Protein AF-A0AAE1Q517-F1 (afdb_monomer_lite)

Sequence (76 aa):
MQPSSSSSKKEKENCNNYHGIFLLSIASKIFARILLGHLLTLTEDVLPESQCGFRPSRGTIDIIFCTQQLQEKSLE

Structure (mmCIF, N/CA/C/O backbone):
data_AF-A0AAE1Q517-F1
#
_entry.id   AF-A0AAE1Q517-F1
#
loop_
_atom_site.group_PDB
_atom_site.id
_atom_site.type_symbol
_atom_site.label_atom_id
_atom_site.label_alt_id
_atom_site.label_comp_id
_atom_site.label_asym_id
_atom_site.label_entity_id
_atom_site.label_seq_id
_atom_site.pdbx_PDB_ins_code
_atom_site.Cartn_x
_atom_site.Cartn_y
_atom_site.Cartn_z
_atom_site.occupancy
_atom_site.B_iso_or_equiv
_atom_site.auth_seq_id
_atom_site.auth_comp_id
_atom_site.auth_asym_id
_atom_site.auth_atom_id
_atom_site.pdbx_PDB_model_num
ATOM 1 N N . MET A 1 1 ? 1.621 -0.947 44.788 1.00 44.50 1 MET A N 1
ATOM 2 C CA . MET A 1 1 ? 1.901 -0.404 43.443 1.00 44.50 1 MET A CA 1
ATOM 3 C C . MET A 1 1 ? 3.382 -0.032 43.403 1.00 44.50 1 MET A C 1
ATOM 5 O O . MET A 1 1 ? 3.756 0.977 43.980 1.00 44.50 1 MET A O 1
ATOM 9 N N . GLN A 1 2 ? 4.242 -0.910 42.883 1.00 40.34 2 GLN A N 1
ATOM 10 C CA . GLN A 1 2 ? 5.678 -0.627 42.725 1.00 40.34 2 GLN A CA 1
ATOM 11 C C . GLN A 1 2 ? 5.864 0.287 41.501 1.00 40.34 2 GLN A C 1
ATOM 13 O O . GLN A 1 2 ? 5.227 0.019 40.480 1.00 40.34 2 GLN A O 1
ATOM 18 N N . PRO A 1 3 ? 6.695 1.341 41.558 1.00 47.16 3 PRO A N 1
ATOM 19 C CA . PRO A 1 3 ? 7.010 2.127 40.375 1.00 47.16 3 PRO A CA 1
ATOM 20 C C . PRO A 1 3 ? 7.906 1.288 39.457 1.00 47.16 3 PRO A C 1
ATOM 22 O O . PRO A 1 3 ? 9.027 0.933 39.820 1.00 47.16 3 PRO A O 1
ATOM 25 N N . SER A 1 4 ? 7.404 0.942 38.271 1.00 47.78 4 SER A N 1
ATOM 26 C CA . SER A 1 4 ? 8.193 0.285 37.231 1.00 47.78 4 SER A CA 1
ATOM 27 C C . SER A 1 4 ? 9.286 1.243 36.768 1.00 47.78 4 SER A C 1
ATOM 29 O O . SER A 1 4 ? 9.027 2.225 36.069 1.00 47.78 4 SER A O 1
ATOM 31 N N . SER A 1 5 ? 10.505 0.961 37.212 1.00 48.00 5 SER A N 1
ATOM 32 C CA . SER A 1 5 ? 11.722 1.642 36.811 1.00 48.00 5 SER A CA 1
ATOM 33 C C . SER A 1 5 ? 11.878 1.610 35.289 1.00 48.00 5 SER A C 1
ATOM 35 O O . SER A 1 5 ? 11.718 0.585 34.627 1.00 48.00 5 SER A O 1
ATOM 37 N N . SER A 1 6 ? 12.181 2.781 34.739 1.00 51.84 6 SER A N 1
ATOM 38 C CA . SER A 1 6 ? 12.481 3.034 33.335 1.00 51.84 6 SER A CA 1
ATOM 39 C C . SER A 1 6 ? 13.573 2.090 32.817 1.00 51.84 6 SER A C 1
ATOM 41 O O . SER A 1 6 ? 14.761 2.302 33.068 1.00 51.84 6 SER A O 1
ATOM 43 N N . SER A 1 7 ? 13.182 1.062 32.065 1.00 43.44 7 SER A N 1
ATOM 44 C CA . SER A 1 7 ? 14.102 0.122 31.414 1.00 43.44 7 SER A CA 1
ATOM 45 C C . SER A 1 7 ? 14.465 0.588 29.997 1.00 43.44 7 SER A C 1
ATOM 47 O O . SER A 1 7 ? 14.450 -0.174 29.039 1.00 43.44 7 SER A O 1
ATOM 49 N N . SER A 1 8 ? 14.834 1.858 29.832 1.00 47.38 8 SER A N 1
ATOM 50 C CA . SER A 1 8 ? 15.265 2.440 28.547 1.00 47.38 8 SER A CA 1
ATOM 51 C C . SER A 1 8 ? 16.721 2.094 28.174 1.00 47.38 8 SER A C 1
ATOM 53 O O . SER A 1 8 ? 17.357 2.789 27.380 1.00 47.38 8 SER A O 1
ATOM 55 N N . LYS A 1 9 ? 17.279 1.017 28.751 1.00 48.38 9 LYS A N 1
ATOM 56 C CA . LYS A 1 9 ? 18.654 0.539 28.499 1.00 48.38 9 LYS A CA 1
ATOM 57 C C . LYS A 1 9 ? 18.761 -0.894 27.966 1.00 48.38 9 LYS A C 1
ATOM 59 O O . LYS A 1 9 ? 19.869 -1.290 27.631 1.00 48.38 9 LYS A O 1
ATOM 64 N N . LYS A 1 10 ? 17.663 -1.655 27.839 1.00 49.44 10 LYS A N 1
ATOM 65 C CA . LYS A 1 10 ? 17.712 -3.076 27.422 1.00 49.4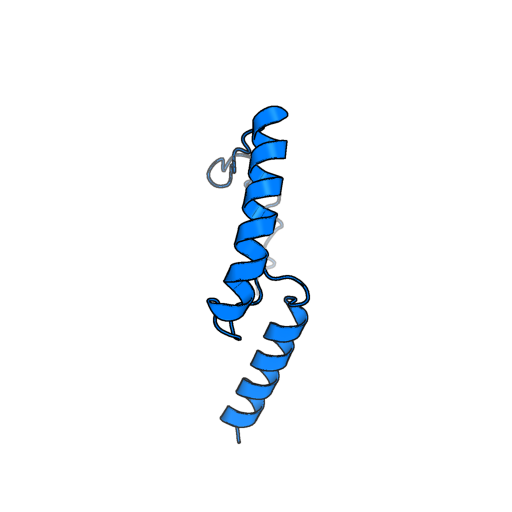4 10 LYS A CA 1
ATOM 66 C C . LYS A 1 10 ? 17.148 -3.403 26.033 1.00 49.44 10 LYS A C 1
ATOM 68 O O . LYS A 1 10 ? 17.305 -4.529 25.586 1.00 49.44 10 LYS A O 1
ATOM 73 N N . GLU A 1 11 ? 16.538 -2.455 25.323 1.00 58.03 11 GLU A N 1
ATOM 74 C CA . GLU A 1 11 ? 15.929 -2.739 24.007 1.00 58.03 11 GLU A CA 1
ATOM 75 C C . GLU A 1 11 ? 16.883 -2.600 22.814 1.00 58.03 11 GLU A C 1
ATOM 77 O O . GLU A 1 11 ? 16.587 -3.107 21.737 1.00 58.03 11 GLU A O 1
ATOM 82 N N . LYS A 1 12 ? 18.046 -1.960 22.983 1.00 57.78 12 LYS A N 1
ATOM 83 C CA . LYS A 1 12 ? 18.964 -1.683 21.862 1.00 57.78 12 LYS A CA 1
ATOM 84 C C . LYS A 1 12 ? 19.713 -2.913 21.329 1.00 57.78 12 LYS A C 1
ATOM 86 O O . LYS A 1 12 ? 20.258 -2.835 20.237 1.00 57.78 12 LYS A O 1
ATOM 91 N N . GLU A 1 13 ? 19.733 -4.025 22.065 1.00 61.38 13 GLU A N 1
ATOM 92 C CA . GLU A 1 13 ? 20.335 -5.296 21.619 1.00 61.38 13 GLU A CA 1
ATOM 93 C C . GLU A 1 13 ? 19.315 -6.264 20.999 1.00 61.38 13 GLU A C 1
ATOM 95 O O . GLU A 1 13 ? 19.693 -7.285 20.424 1.00 61.38 13 GLU A O 1
ATOM 100 N N . ASN A 1 14 ? 18.015 -5.957 21.073 1.00 64.00 14 ASN A N 1
ATOM 101 C CA . ASN A 1 14 ? 16.976 -6.825 20.533 1.00 64.00 14 ASN A CA 1
ATOM 102 C C . ASN A 1 14 ? 16.819 -6.581 19.021 1.00 64.00 14 ASN A C 1
ATOM 104 O O . ASN A 1 14 ? 15.961 -5.821 18.576 1.00 64.00 14 ASN A O 1
ATOM 108 N N . CYS A 1 15 ? 17.655 -7.239 18.215 1.00 69.00 15 CYS A N 1
ATOM 109 C CA . CYS A 1 15 ? 17.638 -7.144 16.747 1.00 69.00 15 CYS A CA 1
ATOM 110 C C . CYS A 1 15 ? 16.389 -7.773 16.091 1.00 69.00 15 CYS A C 1
ATOM 112 O O . CYS A 1 15 ? 16.265 -7.759 14.869 1.00 69.00 15 CYS A O 1
ATOM 114 N N . ASN A 1 16 ? 15.442 -8.294 16.879 1.00 74.06 1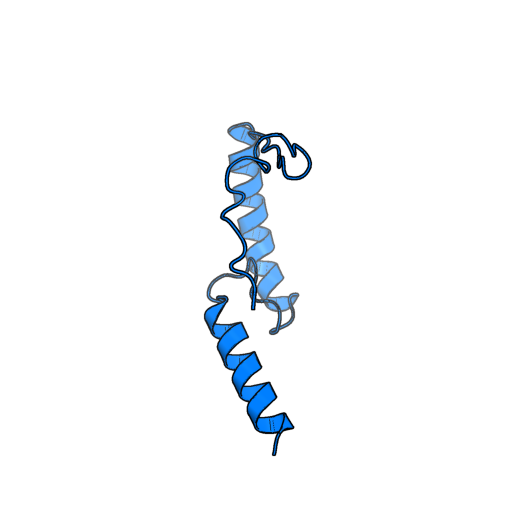6 ASN A N 1
ATOM 115 C CA . ASN A 1 16 ? 14.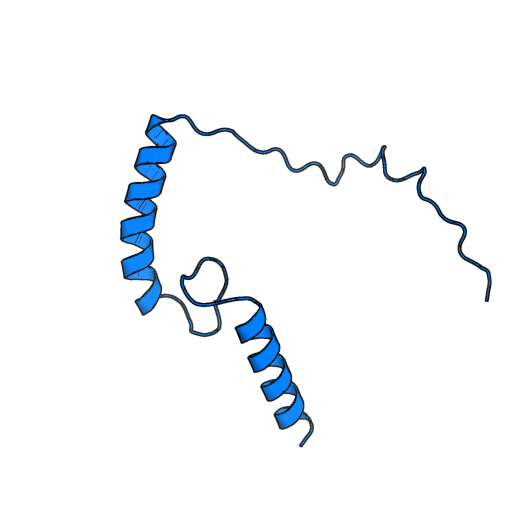216 -8.928 16.387 1.00 74.06 16 ASN A CA 1
ATOM 116 C C . ASN A 1 16 ? 13.211 -7.950 15.743 1.00 74.06 16 ASN A C 1
ATOM 118 O O . ASN A 1 16 ? 12.227 -8.401 15.169 1.00 74.06 16 ASN A O 1
ATOM 122 N N . ASN A 1 17 ? 13.445 -6.632 15.811 1.00 79.00 17 ASN A N 1
ATOM 123 C CA . ASN A 1 17 ? 12.615 -5.612 15.151 1.00 79.00 17 ASN A CA 1
ATOM 124 C C . ASN A 1 17 ? 13.331 -4.918 13.971 1.00 79.00 17 ASN A C 1
ATOM 126 O O . ASN A 1 17 ? 12.992 -3.796 13.594 1.00 79.00 17 ASN A O 1
ATOM 130 N N . TYR A 1 18 ? 14.370 -5.540 13.404 1.00 86.94 18 TYR A N 1
ATOM 131 C CA . TYR A 1 18 ? 15.028 -4.992 12.221 1.00 86.94 18 TYR A CA 1
ATOM 132 C C . TYR A 1 18 ? 14.167 -5.214 10.969 1.00 86.94 18 TYR A C 1
ATOM 134 O O . TYR A 1 18 ? 13.956 -6.349 10.546 1.00 86.94 18 TYR A O 1
ATOM 142 N N . HIS A 1 19 ? 13.710 -4.125 10.346 1.00 84.88 19 HIS A N 1
ATOM 143 C CA . HIS A 1 19 ? 13.001 -4.165 9.068 1.00 84.88 19 HIS A CA 1
ATOM 144 C C . HIS A 1 19 ? 13.893 -3.587 7.965 1.00 84.88 19 HIS A C 1
ATOM 146 O O . HIS A 1 19 ? 13.994 -2.372 7.787 1.00 84.88 19 HIS A O 1
ATOM 152 N N . GLY A 1 20 ? 14.594 -4.473 7.254 1.00 89.56 20 GLY A N 1
ATOM 153 C CA . GLY A 1 20 ? 15.455 -4.089 6.139 1.00 89.56 20 GLY A CA 1
ATOM 154 C C . GLY A 1 20 ? 14.636 -3.511 4.985 1.00 89.56 20 GLY A C 1
ATOM 155 O O . GLY A 1 20 ? 13.682 -4.132 4.522 1.00 89.56 20 GLY A O 1
ATOM 156 N N . ILE A 1 21 ? 15.020 -2.330 4.503 1.00 91.81 21 ILE A N 1
ATOM 157 C CA . ILE A 1 21 ? 14.394 -1.696 3.340 1.00 91.81 21 ILE A CA 1
ATOM 158 C C . ILE A 1 21 ? 15.309 -1.891 2.134 1.00 91.81 21 ILE A C 1
ATOM 160 O O . ILE A 1 21 ? 16.480 -1.512 2.163 1.00 91.81 21 ILE A O 1
ATOM 164 N N . PHE A 1 22 ? 14.763 -2.447 1.055 1.00 91.88 22 PHE A N 1
ATOM 165 C CA . PHE A 1 22 ? 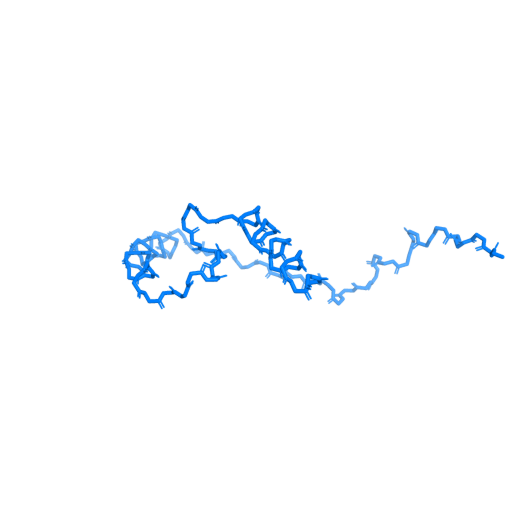15.478 -2.590 -0.210 1.00 91.88 22 PHE A CA 1
ATOM 166 C C . PHE A 1 22 ? 15.292 -1.346 -1.077 1.00 91.88 22 PHE A C 1
ATOM 168 O O . PHE A 1 22 ? 14.173 -0.870 -1.285 1.00 91.88 22 PHE A O 1
ATOM 175 N N . LEU A 1 23 ? 16.392 -0.827 -1.62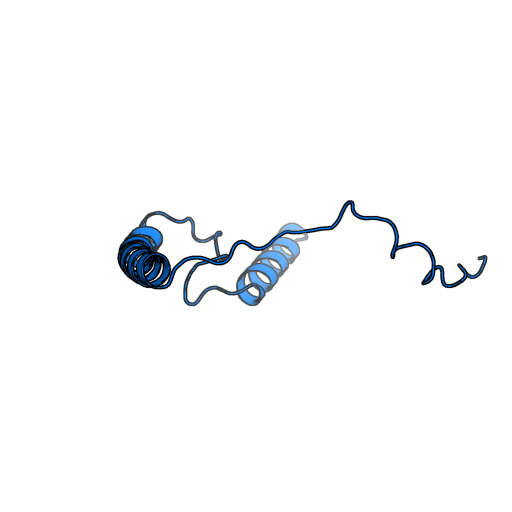3 1.00 93.94 23 LEU A N 1
ATOM 176 C CA . LEU A 1 23 ? 16.341 0.290 -2.557 1.00 93.94 23 LEU A CA 1
ATOM 177 C C . LEU A 1 23 ? 16.134 -0.223 -3.982 1.00 93.94 23 LEU A C 1
ATOM 179 O O . LEU A 1 23 ? 16.959 -0.948 -4.531 1.00 93.94 23 LEU A O 1
ATOM 183 N N . LEU A 1 24 ? 15.037 0.205 -4.598 1.00 94.50 24 LEU A N 1
ATOM 184 C CA . LEU A 1 24 ? 14.731 -0.138 -5.980 1.00 94.50 24 LEU A CA 1
ATOM 185 C C . LEU A 1 24 ? 15.510 0.755 -6.967 1.00 94.50 24 LEU A C 1
ATOM 187 O O . LEU A 1 24 ? 15.690 1.954 -6.717 1.00 94.50 24 LEU A O 1
ATOM 191 N N . SER A 1 25 ? 15.924 0.189 -8.108 1.00 97.06 25 SER A N 1
ATOM 192 C CA . SER A 1 25 ? 16.557 0.949 -9.197 1.00 97.06 25 SER A CA 1
ATOM 193 C C . SER A 1 25 ? 15.617 2.031 -9.751 1.00 97.06 25 SER A C 1
ATOM 195 O O . SER A 1 25 ? 14.394 1.929 -9.629 1.00 97.06 25 SER A O 1
ATOM 197 N N . ILE A 1 26 ? 16.168 3.067 -10.393 1.00 97.56 26 ILE A N 1
ATOM 198 C CA . ILE A 1 26 ? 15.365 4.160 -10.973 1.00 97.56 26 ILE A CA 1
ATOM 199 C C . ILE A 1 26 ? 14.375 3.621 -12.016 1.00 97.56 26 ILE A C 1
ATOM 201 O O . ILE A 1 26 ? 13.189 3.937 -11.947 1.00 97.56 26 ILE A O 1
ATOM 205 N N . ALA A 1 27 ? 14.837 2.764 -12.932 1.00 98.00 27 ALA A N 1
ATOM 206 C CA . ALA A 1 27 ? 13.990 2.165 -13.964 1.00 98.00 27 ALA A CA 1
ATOM 207 C C . ALA A 1 27 ? 12.823 1.374 -13.349 1.00 98.00 27 ALA A C 1
ATOM 209 O O . ALA A 1 27 ? 11.667 1.547 -13.732 1.00 98.00 27 ALA A O 1
ATOM 210 N N . SER A 1 28 ? 13.108 0.573 -12.322 1.00 97.56 28 SER A N 1
ATOM 211 C CA . SER A 1 28 ? 12.093 -0.203 -11.609 1.00 97.56 28 SER A CA 1
ATOM 212 C C . SER A 1 28 ? 11.095 0.682 -10.852 1.00 97.56 28 SER A C 1
ATOM 214 O O . SER A 1 28 ? 9.915 0.353 -10.805 1.00 97.56 28 SER A O 1
ATOM 216 N N . LYS A 1 29 ? 11.522 1.825 -10.292 1.00 97.06 29 LYS A N 1
ATOM 217 C CA . LYS A 1 29 ? 10.607 2.792 -9.654 1.00 97.06 29 LYS A CA 1
ATOM 218 C C . LYS A 1 29 ? 9.641 3.400 -10.664 1.00 97.06 29 LYS A C 1
ATOM 220 O O . LYS A 1 29 ? 8.460 3.535 -10.362 1.00 97.06 29 LYS A O 1
ATOM 225 N N . ILE A 1 30 ? 10.129 3.756 -11.853 1.00 97.94 30 ILE A N 1
ATOM 226 C CA . ILE A 1 30 ? 9.283 4.283 -12.934 1.00 97.94 30 ILE A CA 1
ATOM 227 C C . ILE A 1 30 ? 8.244 3.232 -13.327 1.00 97.94 30 ILE A C 1
ATOM 229 O O . ILE A 1 30 ? 7.051 3.529 -13.347 1.00 97.94 30 ILE A O 1
ATOM 233 N N . PHE A 1 31 ? 8.682 1.991 -13.546 1.00 97.12 31 PHE A N 1
ATOM 234 C CA . PHE A 1 31 ? 7.787 0.886 -13.875 1.00 97.12 31 PHE A CA 1
ATOM 235 C C . PHE A 1 31 ? 6.729 0.643 -12.787 1.00 97.12 31 PHE A C 1
ATOM 237 O O . PHE A 1 31 ? 5.540 0.571 -13.090 1.00 97.12 31 PHE A O 1
ATOM 244 N N . ALA A 1 32 ? 7.135 0.608 -11.515 1.00 96.69 32 ALA A N 1
ATOM 245 C CA . ALA A 1 32 ? 6.219 0.433 -10.390 1.00 96.69 32 ALA A CA 1
ATOM 246 C C . ALA A 1 32 ? 5.159 1.546 -10.314 1.00 96.69 32 ALA A C 1
ATOM 248 O O . ALA A 1 32 ? 4.007 1.268 -9.998 1.00 96.69 32 ALA A O 1
ATOM 249 N N . ARG A 1 33 ? 5.515 2.797 -10.642 1.00 96.44 33 ARG A N 1
ATOM 250 C CA . ARG A 1 33 ? 4.554 3.913 -10.677 1.00 96.44 33 ARG A CA 1
ATOM 251 C C . ARG A 1 33 ? 3.532 3.779 -11.803 1.00 96.44 33 ARG A C 1
ATOM 253 O O . ARG A 1 33 ? 2.367 4.088 -11.580 1.00 96.44 33 ARG A O 1
ATOM 260 N N . ILE A 1 34 ? 3.953 3.321 -12.983 1.00 97.00 34 ILE A N 1
ATOM 261 C CA . ILE A 1 34 ? 3.038 3.057 -14.106 1.00 97.00 34 ILE A CA 1
ATOM 262 C C . ILE A 1 34 ? 2.063 1.940 -13.719 1.00 97.00 34 ILE A C 1
ATOM 264 O O . ILE A 1 34 ? 0.852 2.101 -13.852 1.00 97.00 34 ILE A O 1
ATOM 268 N N . LEU A 1 35 ? 2.589 0.844 -13.164 1.00 96.44 35 LEU A N 1
ATOM 269 C CA . LEU A 1 35 ? 1.780 -0.283 -12.707 1.00 96.44 35 LEU A CA 1
ATOM 270 C C . LEU A 1 35 ? 0.780 0.131 -11.621 1.00 96.44 35 LEU A C 1
ATOM 272 O O . LEU A 1 35 ? -0.385 -0.249 -11.686 1.00 96.44 35 LEU A O 1
ATOM 276 N N . LEU A 1 36 ? 1.218 0.945 -10.656 1.00 94.94 36 LEU A N 1
ATOM 277 C CA . LEU A 1 36 ? 0.346 1.482 -9.617 1.00 94.94 36 LEU A CA 1
ATOM 278 C C . LEU A 1 36 ? -0.803 2.302 -10.214 1.00 94.94 36 LEU A C 1
ATOM 280 O O . LEU A 1 36 ? -1.934 2.145 -9.775 1.00 94.94 36 LEU A O 1
ATOM 284 N N . GLY A 1 37 ? -0.540 3.133 -11.228 1.00 93.56 37 GLY A N 1
ATOM 285 C CA . GLY A 1 37 ? -1.582 3.912 -11.902 1.00 93.56 37 GLY A CA 1
ATOM 286 C C . GLY A 1 37 ? -2.689 3.036 -12.494 1.00 93.56 37 GLY A C 1
ATOM 287 O O . GLY A 1 37 ? -3.863 3.343 -12.320 1.00 93.56 37 GLY A O 1
ATOM 288 N N . HIS A 1 38 ? -2.326 1.916 -13.123 1.00 94.00 38 HIS A N 1
ATOM 289 C CA . HIS A 1 38 ? -3.299 0.957 -13.660 1.00 94.00 38 HIS A CA 1
ATOM 290 C C . HIS A 1 38 ? -4.018 0.167 -12.563 1.00 94.00 38 HIS A C 1
ATOM 292 O O . HIS A 1 38 ? -5.202 -0.135 -12.681 1.00 94.00 38 HIS A O 1
ATOM 298 N N . LEU A 1 39 ? -3.312 -0.192 -11.489 1.00 93.38 39 LEU A N 1
ATOM 299 C CA . LEU A 1 39 ? -3.920 -0.934 -10.393 1.00 93.38 39 LEU A CA 1
ATOM 300 C C . LEU A 1 39 ? -4.945 -0.072 -9.651 1.00 93.38 39 LEU A C 1
ATOM 302 O O . LEU A 1 39 ? -6.035 -0.553 -9.365 1.00 93.38 39 LEU A O 1
ATOM 306 N N . LEU A 1 40 ? -4.635 1.206 -9.413 1.00 92.00 40 LEU A N 1
ATOM 307 C CA . LEU A 1 40 ? -5.524 2.124 -8.700 1.00 92.00 40 LEU A CA 1
ATOM 308 C C . LEU A 1 40 ? -6.890 2.277 -9.379 1.00 92.00 40 LEU A C 1
ATOM 310 O O . LEU A 1 40 ? -7.908 2.312 -8.691 1.00 92.00 40 LEU A O 1
ATOM 314 N N . THR A 1 41 ? -6.934 2.304 -10.714 1.00 90.12 41 THR A N 1
ATOM 315 C CA . THR A 1 41 ? -8.205 2.391 -11.450 1.00 90.12 41 THR A CA 1
ATOM 316 C C . THR A 1 41 ? -9.054 1.1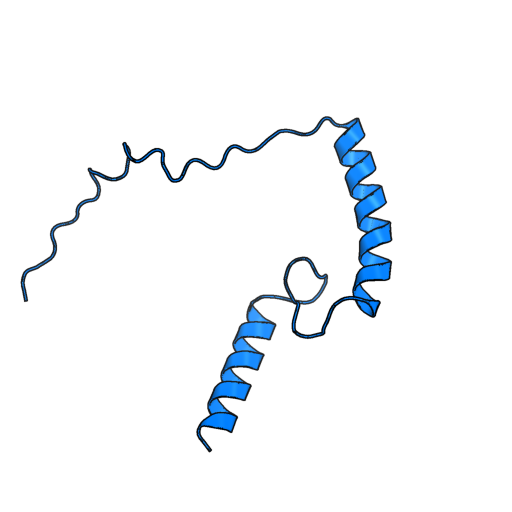32 -11.312 1.00 90.12 41 THR A C 1
ATOM 318 O O . THR A 1 41 ? -10.270 1.221 -11.366 1.00 90.12 41 THR A O 1
ATOM 321 N N . LEU A 1 42 ? -8.431 -0.035 -11.125 1.00 90.56 42 LEU A N 1
ATOM 322 C CA . LEU A 1 42 ? -9.141 -1.304 -10.940 1.00 90.56 42 LEU A CA 1
ATOM 323 C C . LEU A 1 42 ? -9.550 -1.522 -9.480 1.00 90.56 42 LEU A C 1
ATOM 325 O O . LEU A 1 42 ? -10.568 -2.144 -9.196 1.00 90.56 42 LEU A O 1
ATOM 329 N N . THR A 1 43 ? -8.751 -1.030 -8.534 1.00 90.88 43 THR A N 1
ATOM 330 C CA . THR A 1 43 ? -8.986 -1.274 -7.108 1.00 90.88 43 THR A CA 1
ATOM 331 C C . THR A 1 43 ? -10.237 -0.600 -6.569 1.00 90.88 43 THR A C 1
ATOM 333 O O . THR A 1 43 ? -10.771 -1.078 -5.574 1.00 90.88 43 THR A O 1
ATOM 336 N N . GLU A 1 44 ? -10.720 0.475 -7.197 1.00 85.75 44 GLU A N 1
ATOM 337 C CA . GLU A 1 44 ? -11.970 1.113 -6.769 1.00 85.75 44 GLU A CA 1
ATOM 338 C C . GLU A 1 44 ? -13.166 0.159 -6.893 1.00 85.75 44 GLU A C 1
ATOM 340 O O . GLU A 1 44 ? -13.977 0.112 -5.972 1.00 85.75 44 GLU A O 1
ATOM 345 N N . ASP A 1 45 ? -13.205 -0.652 -7.956 1.00 88.31 45 ASP A N 1
ATOM 346 C CA . ASP A 1 45 ? -14.295 -1.600 -8.228 1.00 88.31 45 ASP A CA 1
ATOM 347 C C . ASP A 1 45 ? -14.121 -2.945 -7.505 1.00 88.31 45 ASP A C 1
ATOM 349 O O . ASP A 1 45 ? -15.087 -3.674 -7.282 1.00 88.31 45 ASP A O 1
ATOM 353 N N . VAL A 1 46 ? -12.879 -3.309 -7.165 1.00 92.19 46 VAL A N 1
ATOM 354 C CA . VAL A 1 46 ? -12.544 -4.632 -6.609 1.00 92.19 46 VAL A CA 1
ATOM 355 C C . VAL A 1 46 ? -12.450 -4.622 -5.082 1.00 92.19 46 VAL A C 1
ATOM 357 O O . VAL A 1 46 ? -12.748 -5.634 -4.444 1.00 92.19 46 VAL A O 1
ATOM 360 N N . LEU A 1 47 ? -11.998 -3.522 -4.472 1.00 91.06 47 LEU A N 1
ATOM 361 C CA . LEU A 1 47 ? -11.782 -3.474 -3.026 1.00 91.06 47 LEU A CA 1
ATOM 362 C C . LEU A 1 47 ? -13.098 -3.258 -2.263 1.00 91.06 47 LEU A C 1
ATOM 364 O O . LEU A 1 47 ? -13.903 -2.414 -2.654 1.00 91.06 47 LEU A O 1
ATOM 368 N N . PRO A 1 48 ? -13.296 -3.949 -1.126 1.00 89.94 48 PRO A N 1
ATOM 369 C CA . PRO A 1 48 ? -14.444 -3.697 -0.266 1.00 89.94 48 PRO A CA 1
ATOM 370 C C . PRO A 1 48 ? -14.351 -2.305 0.374 1.00 89.94 48 PRO A C 1
ATOM 372 O O . PRO A 1 48 ? -13.262 -1.839 0.700 1.00 89.94 48 PRO A O 1
ATOM 375 N N . GLU A 1 49 ? -15.498 -1.679 0.649 1.00 88.12 49 GLU A N 1
ATOM 376 C CA . GLU A 1 49 ? -15.581 -0.359 1.306 1.00 88.12 49 GLU A CA 1
ATOM 377 C C . GLU A 1 49 ? -14.849 -0.298 2.657 1.00 88.12 49 GLU A C 1
ATOM 379 O O . GLU A 1 49 ? -14.308 0.740 3.031 1.00 88.12 49 GLU A O 1
ATOM 384 N N . SER A 1 50 ? -14.775 -1.418 3.383 1.00 87.69 50 SER A N 1
ATOM 385 C CA . SER A 1 50 ? -14.046 -1.506 4.653 1.00 87.69 50 SER A CA 1
ATOM 386 C C . SER A 1 50 ? -12.524 -1.375 4.502 1.00 87.69 50 SER A C 1
ATOM 388 O O . SER A 1 50 ? -11.824 -1.169 5.493 1.00 87.69 50 SER A O 1
ATOM 390 N N . GLN A 1 51 ? -11.986 -1.528 3.289 1.00 89.38 51 GLN A N 1
ATOM 391 C CA . GLN A 1 51 ? -10.559 -1.414 3.012 1.00 89.38 51 GLN A CA 1
ATOM 392 C C . GLN A 1 51 ? -10.180 0.047 2.747 1.00 89.38 51 GLN A C 1
ATOM 394 O O . GLN A 1 51 ? -10.347 0.561 1.643 1.00 89.38 51 GLN A O 1
ATOM 399 N N . CYS A 1 52 ? -9.588 0.708 3.742 1.00 87.81 52 CYS A N 1
ATOM 400 C CA . CYS A 1 52 ? -9.106 2.087 3.580 1.00 87.81 52 CYS A CA 1
ATOM 401 C C . CYS A 1 52 ? -7.593 2.188 3.347 1.00 87.81 52 CYS A C 1
ATOM 403 O O . CYS A 1 52 ? -7.114 3.173 2.794 1.00 87.81 52 CYS A O 1
ATOM 405 N N . GLY A 1 53 ? -6.818 1.173 3.742 1.00 88.38 53 GLY A N 1
ATOM 406 C CA . GLY A 1 53 ? -5.369 1.168 3.540 1.00 88.38 53 GLY A CA 1
ATOM 407 C C . GLY A 1 53 ? -4.997 1.098 2.057 1.00 88.38 53 GLY A C 1
ATOM 408 O O . GLY A 1 53 ? -5.566 0.298 1.316 1.00 88.38 53 GLY A O 1
ATOM 409 N N . PHE A 1 54 ? -4.006 1.898 1.647 1.00 84.56 54 PHE A N 1
ATOM 410 C CA . PHE A 1 54 ? -3.495 1.975 0.267 1.00 84.56 54 PHE A CA 1
ATOM 411 C C . PHE A 1 54 ? -4.519 2.439 -0.785 1.00 84.56 54 PHE A C 1
ATOM 413 O O . PHE A 1 54 ? -4.265 2.297 -1.980 1.00 84.56 54 PHE A O 1
ATOM 420 N N . ARG A 1 55 ? -5.645 3.027 -0.357 1.00 89.06 55 ARG A N 1
ATOM 421 C CA . ARG A 1 55 ? -6.700 3.540 -1.236 1.00 89.06 55 ARG A CA 1
ATOM 422 C C . ARG A 1 55 ? -6.702 5.073 -1.203 1.00 89.06 55 ARG A C 1
ATOM 424 O O . ARG A 1 55 ? -6.604 5.655 -0.120 1.00 89.06 55 ARG A O 1
ATOM 431 N N . PRO A 1 56 ? -6.775 5.758 -2.355 1.00 87.94 56 PRO A N 1
ATOM 432 C CA . PRO A 1 56 ? -6.874 7.211 -2.369 1.00 87.94 56 PRO A CA 1
ATOM 433 C C . PRO A 1 56 ? -8.163 7.657 -1.665 1.00 87.94 56 PRO A C 1
ATOM 435 O O . PRO A 1 56 ? -9.184 6.974 -1.717 1.00 87.94 56 PRO A O 1
ATOM 438 N N . SER A 1 57 ? -8.106 8.809 -0.998 1.00 88.38 57 SER A N 1
ATOM 439 C CA . SER A 1 57 ? -9.259 9.444 -0.337 1.00 88.38 57 SER A CA 1
ATOM 440 C C . SER A 1 57 ? -9.901 8.661 0.818 1.00 88.38 57 SER A C 1
ATOM 442 O O . SER A 1 57 ? -10.949 9.078 1.300 1.00 88.38 57 SER A O 1
ATOM 444 N N . ARG A 1 58 ? -9.293 7.563 1.285 1.00 89.31 58 ARG A N 1
ATOM 445 C CA . ARG A 1 58 ? -9.725 6.824 2.479 1.00 89.31 58 ARG A CA 1
ATOM 446 C C . ARG A 1 58 ? -8.598 6.819 3.504 1.00 89.31 58 ARG A C 1
ATOM 448 O O . ARG A 1 58 ? -7.470 6.445 3.192 1.00 89.31 58 ARG A O 1
ATOM 455 N N . GLY A 1 59 ? -8.889 7.263 4.720 1.00 90.12 59 GLY A N 1
ATOM 456 C CA . GLY A 1 59 ? -7.904 7.410 5.785 1.00 90.12 59 GLY A CA 1
ATOM 457 C C . GLY A 1 59 ? -8.222 6.582 7.024 1.00 90.12 59 GLY A C 1
ATOM 458 O O . GLY A 1 59 ? -9.326 6.078 7.213 1.00 90.12 59 GLY A O 1
ATOM 459 N N . THR A 1 60 ? -7.250 6.497 7.933 1.00 91.62 60 THR A N 1
ATOM 460 C CA . THR A 1 60 ? -7.442 5.872 9.253 1.00 91.62 60 THR A CA 1
ATOM 461 C C . THR A 1 60 ? -8.563 6.546 10.049 1.00 91.62 60 THR A C 1
ATOM 463 O O . THR A 1 60 ? -9.266 5.881 10.802 1.00 91.62 60 THR A O 1
ATOM 466 N N . ILE A 1 61 ? -8.753 7.857 9.858 1.00 92.69 61 ILE A N 1
ATOM 467 C CA . ILE A 1 61 ? -9.811 8.637 10.513 1.00 92.69 61 ILE A CA 1
ATOM 468 C C . ILE A 1 61 ? -11.195 8.080 10.154 1.00 92.69 61 ILE A C 1
ATOM 470 O O . ILE A 1 61 ? -12.016 7.896 11.049 1.00 92.69 61 ILE A O 1
ATOM 474 N N . ASP A 1 62 ? -11.423 7.738 8.883 1.00 90.88 62 ASP A N 1
ATOM 475 C CA . ASP A 1 62 ? -12.710 7.219 8.411 1.00 90.88 62 ASP A CA 1
ATOM 476 C C . ASP A 1 62 ? -13.044 5.872 9.066 1.00 90.88 62 ASP A C 1
ATOM 478 O O . ASP A 1 62 ? -14.167 5.671 9.529 1.00 90.88 62 ASP A O 1
ATOM 482 N N . ILE A 1 63 ? -12.060 4.967 9.183 1.00 91.50 63 ILE A N 1
ATOM 483 C CA . ILE A 1 63 ? -12.243 3.674 9.868 1.00 91.50 63 ILE A CA 1
ATOM 484 C C . ILE A 1 63 ? -12.509 3.879 11.356 1.00 91.50 63 ILE A C 1
ATOM 486 O O . ILE A 1 63 ? -13.402 3.236 11.906 1.00 91.50 63 ILE A O 1
ATOM 490 N N . ILE A 1 64 ? -11.751 4.755 12.021 1.00 94.19 64 ILE A N 1
ATOM 491 C CA . ILE A 1 64 ? -11.932 5.040 13.451 1.00 94.19 64 ILE A CA 1
ATOM 492 C C . ILE A 1 64 ? -13.341 5.582 13.709 1.00 94.19 64 ILE A C 1
ATOM 494 O O . ILE A 1 64 ? -13.994 5.164 14.666 1.00 94.19 64 ILE A O 1
ATOM 498 N N . PHE A 1 65 ? -13.829 6.477 12.852 1.00 93.62 65 PHE A N 1
ATOM 499 C CA . PHE A 1 65 ? -15.190 6.993 12.935 1.00 93.62 65 PHE A CA 1
ATOM 500 C C . PHE A 1 65 ? -16.229 5.888 12.707 1.00 93.62 65 PHE A C 1
ATOM 502 O O . PHE A 1 65 ? -17.099 5.682 13.549 1.00 93.62 65 PHE A O 1
ATOM 509 N N . CYS A 1 66 ? -16.100 5.108 11.628 1.00 92.94 66 CYS A N 1
ATOM 510 C CA . CYS A 1 66 ? -17.016 3.998 11.348 1.00 92.94 66 CYS A CA 1
ATOM 511 C C . CYS A 1 66 ? -17.054 2.980 12.497 1.00 92.94 66 CYS A C 1
ATOM 513 O O . CYS A 1 66 ? -18.124 2.506 12.868 1.00 92.94 66 CYS A O 1
ATOM 515 N N . THR A 1 67 ? -15.898 2.674 13.089 1.00 93.62 67 THR A N 1
ATOM 516 C CA . THR A 1 67 ? -15.780 1.730 14.208 1.00 93.62 67 THR A CA 1
ATOM 517 C C . THR A 1 67 ? -16.491 2.252 15.455 1.00 93.62 67 THR A C 1
ATOM 519 O O . THR A 1 67 ? -17.214 1.493 16.094 1.00 93.62 67 THR A O 1
ATOM 522 N N . GLN A 1 68 ? -16.352 3.543 15.773 1.00 96.19 68 GLN A N 1
ATOM 523 C CA . GLN A 1 68 ? -17.082 4.169 16.882 1.00 96.19 68 GLN A CA 1
ATOM 524 C C . GLN A 1 68 ? -18.594 4.119 16.656 1.00 96.19 68 GLN A C 1
ATOM 526 O O . GLN A 1 68 ? -19.318 3.660 17.535 1.00 96.19 68 GLN A O 1
ATOM 531 N N . GLN A 1 69 ? -19.068 4.471 15.456 1.00 95.88 69 GLN A N 1
ATOM 532 C CA . GLN A 1 69 ? -20.499 4.395 15.153 1.00 95.88 69 GLN A CA 1
ATOM 533 C C . GLN A 1 69 ? -21.050 2.967 15.237 1.00 95.88 69 GLN A C 1
ATOM 535 O O . GLN A 1 69 ? -22.192 2.771 15.648 1.00 95.88 69 GLN A O 1
ATOM 540 N N . LEU A 1 70 ? -20.268 1.964 14.831 1.00 94.62 70 LEU A N 1
ATOM 541 C CA . LEU A 1 70 ? -20.651 0.558 14.975 1.00 94.62 70 LEU A CA 1
ATOM 542 C C . LEU A 1 70 ? -20.698 0.134 16.445 1.00 94.62 70 LEU A C 1
ATOM 544 O O . LEU A 1 70 ? -21.615 -0.586 16.838 1.00 94.62 70 LEU A O 1
ATOM 548 N N . GLN A 1 71 ? -19.735 0.585 17.250 1.00 96.50 71 GLN A N 1
ATOM 549 C CA . GLN A 1 71 ? -19.688 0.300 18.679 1.00 96.50 71 GLN A CA 1
ATOM 550 C C . GLN A 1 71 ? -20.891 0.905 19.410 1.00 96.50 71 GLN A C 1
ATOM 552 O O . GLN A 1 71 ? -21.528 0.202 20.185 1.00 96.50 71 GLN A O 1
ATOM 557 N N . GLU A 1 72 ? -21.227 2.167 19.140 1.00 96.00 72 GLU A N 1
ATOM 558 C CA . GLU A 1 72 ? -22.387 2.846 19.732 1.00 96.00 72 GLU A CA 1
ATOM 559 C C . GLU A 1 72 ? -23.688 2.094 19.429 1.00 96.00 72 GLU A C 1
ATOM 561 O O . GLU A 1 72 ? -24.416 1.735 20.348 1.00 96.00 72 GLU A O 1
ATOM 566 N N . LYS A 1 73 ? -23.922 1.747 18.158 1.00 93.75 73 LYS A N 1
ATOM 567 C CA . LYS A 1 73 ? -25.122 1.011 17.723 1.00 93.75 73 LYS A CA 1
ATOM 568 C C . LYS A 1 73 ? -25.220 -0.420 18.246 1.00 93.75 73 LYS A C 1
ATOM 570 O O . LYS A 1 73 ? -26.298 -0.994 18.224 1.00 93.75 73 LYS A O 1
ATOM 575 N N . SER A 1 74 ? -24.100 -1.029 18.630 1.00 91.44 74 SER A N 1
ATOM 576 C CA . SER A 1 74 ? -24.083 -2.396 19.171 1.00 91.44 74 SER A CA 1
ATOM 577 C C . SER A 1 74 ? -24.299 -2.433 20.687 1.00 91.44 74 SER A C 1
ATOM 579 O O . SER A 1 74 ? -24.450 -3.515 21.249 1.00 91.44 74 SER A O 1
ATOM 581 N N . LEU A 1 75 ? -24.231 -1.272 21.349 1.00 84.94 75 LEU A N 1
ATOM 582 C CA . LEU A 1 75 ? -24.471 -1.102 22.784 1.00 84.94 75 LEU A CA 1
ATOM 583 C C . LEU A 1 75 ? -25.892 -0.591 23.091 1.00 84.94 75 LEU A C 1
ATOM 585 O O . LEU A 1 75 ? -26.274 -0.586 24.262 1.00 84.94 75 LEU A O 1
ATOM 589 N N . GLU A 1 76 ? -26.638 -0.168 22.066 1.00 64.69 76 GLU A N 1
ATOM 590 C CA . GLU A 1 76 ? -28.097 0.040 22.091 1.00 64.69 76 GLU A CA 1
ATOM 591 C C . GLU A 1 76 ? -28.854 -1.298 22.100 1.00 64.69 76 GLU A C 1
ATOM 593 O O . GLU A 1 76 ? -29.870 -1.381 22.830 1.00 64.69 76 GLU A O 1
#

pLDDT: mean 83.51, std 16.87, range [40.34, 98.0]

Radius of gyration: 21.16 Å; chains: 1; bounding box: 48×18×58 Å

Secondary structure (DSSP, 8-state):
-------TTSSTT-GGG--PPPPPPHHHHHHHHHHHHHHHHHHHHHS-TT--TT-TT--HHHHHHHHHHHHHHHH-

Organism: NCBI:txid1843537

Foldseek 3Di:
DDPDPDPPPPCPPVCVPDDDDDDDDPVVVVVVVVVLVVVLVVCVVVPDPLDQPPHPPRDPVNNVVVVVVVVVVVVD